Protein AF-A0A061NA42-F1 (afdb_monomer)

Structure (mmCIF, N/CA/C/O backbone):
data_AF-A0A061NA42-F1
#
_entry.id   AF-A0A061NA42-F1
#
loop_
_atom_site.group_PDB
_atom_site.id
_atom_site.type_symbol
_atom_site.label_atom_id
_atom_site.label_alt_id
_atom_site.label_comp_id
_atom_site.label_asym_id
_atom_site.label_entity_id
_atom_site.label_seq_id
_atom_site.pdbx_PDB_ins_code
_atom_site.Cartn_x
_atom_site.Cartn_y
_atom_site.Cartn_z
_atom_site.occupancy
_atom_site.B_iso_or_equiv
_atom_site.auth_seq_id
_atom_site.auth_comp_id
_atom_site.auth_asym_id
_atom_site.auth_atom_id
_atom_site.pdbx_PDB_model_num
ATOM 1 N N . MET A 1 1 ? -1.222 1.779 -19.890 1.00 48.06 1 MET A N 1
ATOM 2 C CA . MET A 1 1 ? -2.297 2.704 -19.454 1.00 48.06 1 MET A CA 1
ATOM 3 C C . MET A 1 1 ? -1.711 3.607 -18.385 1.00 48.06 1 MET A C 1
ATOM 5 O O . MET A 1 1 ? -1.090 3.074 -17.479 1.00 48.06 1 MET A O 1
ATOM 9 N N . MET A 1 2 ? -1.878 4.929 -18.472 1.00 53.22 2 MET A N 1
ATOM 10 C CA . MET A 1 2 ? -1.547 5.825 -17.356 1.00 53.22 2 MET A CA 1
ATOM 11 C C . MET A 1 2 ? -2.676 5.732 -16.327 1.00 53.22 2 MET A C 1
ATOM 13 O O . MET A 1 2 ? -3.698 6.397 -16.469 1.00 53.22 2 MET A O 1
ATOM 17 N N . PHE A 1 3 ? -2.527 4.870 -15.324 1.00 65.06 3 PHE A N 1
ATOM 18 C CA . PHE A 1 3 ? -3.350 4.980 -14.126 1.00 65.06 3 PHE A CA 1
ATOM 19 C C . PHE A 1 3 ? -2.759 6.077 -13.255 1.00 65.06 3 PHE A C 1
ATOM 21 O O . PHE A 1 3 ? -1.594 6.017 -12.865 1.00 65.06 3 PHE A O 1
ATOM 28 N N . GLU A 1 4 ?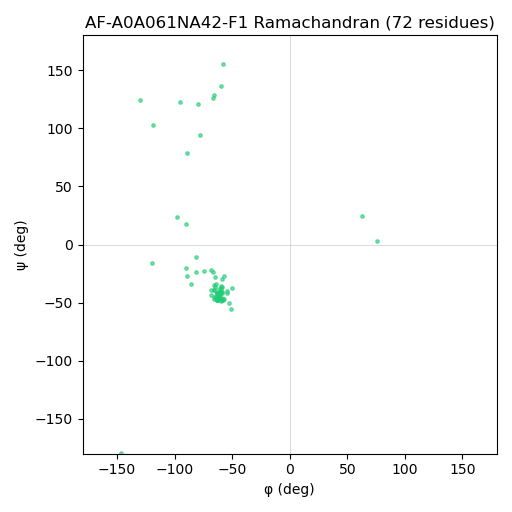 -3.556 7.099 -12.970 1.00 83.19 4 GLU A N 1
ATOM 29 C CA . GLU A 1 4 ? -3.145 8.145 -12.050 1.00 83.19 4 GLU A CA 1
ATOM 30 C C . GLU A 1 4 ? -3.009 7.539 -10.648 1.00 83.19 4 GLU A C 1
ATOM 32 O O . GLU A 1 4 ? -3.920 6.863 -10.162 1.00 83.19 4 GLU A O 1
ATOM 37 N N . ILE A 1 5 ? -1.866 7.760 -9.993 1.00 85.50 5 ILE A N 1
ATOM 38 C CA . ILE A 1 5 ? -1.563 7.223 -8.655 1.00 85.50 5 ILE A CA 1
ATOM 39 C C . ILE A 1 5 ? -2.708 7.514 -7.670 1.00 85.50 5 ILE A C 1
ATOM 41 O O . ILE A 1 5 ? -3.076 6.650 -6.875 1.00 85.50 5 ILE A O 1
ATOM 45 N N . GLY A 1 6 ? -3.337 8.690 -7.780 1.00 86.88 6 GLY A N 1
ATOM 46 C CA . GLY A 1 6 ? -4.497 9.068 -6.971 1.00 86.88 6 GLY A CA 1
ATOM 47 C C . GLY A 1 6 ? -5.706 8.138 -7.136 1.00 86.88 6 GLY A C 1
ATOM 48 O O . GLY A 1 6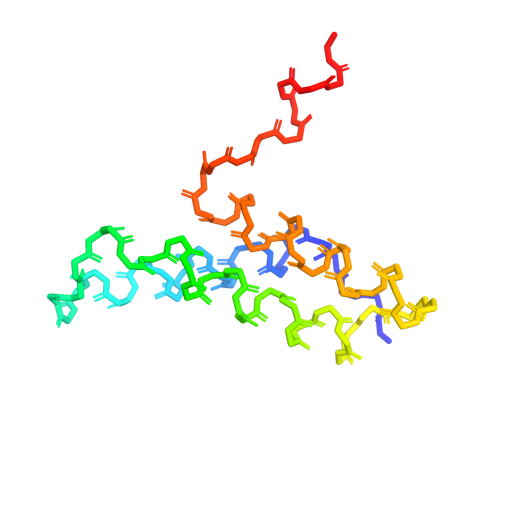 ? -6.380 7.841 -6.152 1.00 86.88 6 GLY A O 1
ATOM 49 N N . VAL A 1 7 ? -5.950 7.608 -8.339 1.00 91.88 7 VAL A N 1
ATOM 50 C CA . VAL A 1 7 ? -7.030 6.640 -8.594 1.00 91.88 7 VAL A CA 1
ATOM 51 C C . VAL A 1 7 ? -6.728 5.307 -7.911 1.00 91.88 7 VAL A C 1
ATOM 53 O O . VAL A 1 7 ? -7.605 4.740 -7.263 1.00 91.88 7 VAL A O 1
ATOM 56 N N . LEU A 1 8 ? -5.483 4.826 -7.992 1.00 92.88 8 LEU A N 1
ATOM 57 C CA . LEU A 1 8 ? -5.069 3.578 -7.337 1.00 92.88 8 LEU A CA 1
ATOM 58 C C . LEU A 1 8 ? -5.185 3.679 -5.809 1.00 92.88 8 LEU A C 1
ATOM 60 O O . LEU A 1 8 ? -5.706 2.767 -5.163 1.00 92.88 8 LEU A O 1
ATOM 64 N N . VAL A 1 9 ? -4.776 4.818 -5.238 1.00 93.50 9 VAL A N 1
ATOM 65 C CA . VAL A 1 9 ? -4.975 5.118 -3.813 1.00 93.50 9 VAL A CA 1
ATOM 66 C C . VAL A 1 9 ? -6.466 5.119 -3.471 1.00 93.50 9 VAL A C 1
ATOM 68 O O . VAL A 1 9 ? -6.862 4.454 -2.517 1.00 93.50 9 VAL A O 1
ATOM 71 N N . ALA A 1 10 ? -7.310 5.807 -4.248 1.00 93.62 10 ALA A N 1
ATOM 72 C CA . ALA A 1 10 ? -8.749 5.879 -3.989 1.00 93.62 10 ALA A CA 1
ATOM 73 C C . ALA A 1 10 ? -9.418 4.492 -3.983 1.00 93.62 10 ALA A C 1
ATOM 75 O O . ALA A 1 10 ? -10.238 4.204 -3.108 1.00 93.62 10 ALA A O 1
ATOM 76 N N . VAL A 1 11 ? -9.027 3.607 -4.906 1.00 94.25 11 VAL A N 1
ATOM 77 C CA . VAL A 1 11 ? -9.510 2.218 -4.956 1.00 94.25 11 VAL A CA 1
ATOM 78 C C . VAL A 1 11 ? -9.102 1.442 -3.703 1.00 94.25 11 VAL A C 1
ATOM 80 O O . VAL A 1 11 ? -9.948 0.804 -3.075 1.00 94.25 11 VAL A O 1
ATOM 83 N N . LEU A 1 12 ? -7.835 1.524 -3.289 1.00 94.44 12 LEU A N 1
ATOM 84 C CA . LEU A 1 12 ? -7.358 0.856 -2.074 1.00 94.44 12 LEU A CA 1
ATOM 85 C C . LEU A 1 12 ? -8.017 1.409 -0.804 1.00 94.44 12 LEU A C 1
ATOM 87 O O . LEU A 1 12 ? -8.340 0.647 0.107 1.00 94.44 12 LEU A O 1
ATOM 91 N N . VAL A 1 13 ? -8.282 2.717 -0.749 1.00 94.62 13 VAL A N 1
ATOM 92 C CA . VAL A 1 13 ? -9.037 3.342 0.347 1.00 94.62 13 VAL A CA 1
ATOM 93 C C . VAL A 1 13 ? -10.456 2.777 0.404 1.00 94.62 13 VAL A C 1
ATOM 95 O O . VAL A 1 13 ? -10.915 2.379 1.478 1.00 94.62 13 VAL A O 1
ATOM 98 N N . ALA A 1 14 ? -11.151 2.706 -0.735 1.00 95.38 14 ALA A N 1
ATOM 99 C CA . ALA A 1 14 ? -12.500 2.149 -0.812 1.00 95.38 14 ALA A CA 1
ATOM 100 C C . ALA A 1 14 ? -12.526 0.671 -0.390 1.00 95.38 14 ALA A C 1
ATOM 102 O O . ALA A 1 14 ? -13.401 0.260 0.376 1.00 95.38 14 ALA A O 1
ATOM 103 N N . PHE A 1 15 ? -11.529 -0.109 -0.813 1.00 94.19 15 PHE A N 1
ATOM 104 C CA . PHE A 1 15 ? -11.377 -1.504 -0.407 1.00 94.19 15 PHE A CA 1
ATOM 105 C C . PHE A 1 15 ? -11.149 -1.642 1.104 1.00 94.19 15 PHE A C 1
ATOM 107 O O . PHE A 1 15 ? -11.862 -2.389 1.774 1.00 94.19 15 PHE A O 1
ATOM 114 N N . GLY A 1 16 ? -10.235 -0.856 1.678 1.00 92.56 16 GLY A N 1
ATOM 115 C CA . GLY A 1 16 ? -10.001 -0.827 3.122 1.00 92.56 16 GLY A CA 1
ATOM 116 C C . GLY A 1 16 ? -11.254 -0.451 3.922 1.00 92.56 16 GLY A C 1
ATOM 117 O O . GLY A 1 16 ? -11.510 -1.023 4.981 1.00 92.56 16 GLY A O 1
ATOM 118 N N . GLN A 1 17 ? -12.086 0.463 3.410 1.00 93.12 17 GLN A N 1
ATOM 119 C CA . GLN A 1 17 ? -13.381 0.790 4.019 1.00 93.12 17 GLN A CA 1
ATOM 120 C C . GLN A 1 17 ? -14.391 -0.361 3.916 1.00 93.12 17 GLN A C 1
ATOM 122 O O . GLN A 1 17 ? -15.123 -0.611 4.874 1.00 93.12 17 GLN A O 1
ATOM 127 N N . ALA A 1 18 ? -14.426 -1.083 2.794 1.00 94.00 18 ALA A N 1
ATOM 128 C CA . ALA A 1 18 ? -15.275 -2.262 2.638 1.00 94.00 18 ALA A CA 1
ATOM 129 C C . ALA A 1 18 ? -14.888 -3.372 3.629 1.00 94.00 18 ALA A C 1
ATOM 131 O O . ALA A 1 18 ? -15.763 -3.950 4.271 1.00 94.00 18 ALA A O 1
ATOM 132 N N . LEU A 1 19 ? -13.588 -3.600 3.839 1.00 92.56 19 LEU A N 1
ATOM 133 C CA . LEU A 1 19 ? -13.092 -4.560 4.829 1.00 92.56 19 LEU A CA 1
ATOM 134 C C . LEU A 1 19 ? -13.506 -4.200 6.263 1.00 92.56 19 LEU A C 1
ATOM 136 O O . LEU A 1 19 ? -13.901 -5.078 7.031 1.00 92.56 19 LEU A O 1
ATOM 140 N N . LYS A 1 20 ? -13.505 -2.908 6.619 1.00 89.62 20 LYS A N 1
ATOM 141 C CA . LYS A 1 20 ? -14.030 -2.455 7.920 1.00 89.62 20 LYS A CA 1
ATOM 142 C C . LYS A 1 20 ? -15.504 -2.823 8.108 1.00 89.62 20 LYS A C 1
ATOM 144 O O . LYS A 1 20 ? -15.894 -3.186 9.213 1.00 89.62 20 LYS A O 1
ATOM 149 N N . LYS A 1 21 ? -16.322 -2.759 7.047 1.00 92.81 21 LYS A N 1
ATOM 150 C CA . LYS A 1 21 ? -17.758 -3.099 7.114 1.00 92.81 21 LYS A CA 1
ATOM 151 C C . LYS A 1 21 ? -18.017 -4.582 7.388 1.00 92.81 21 LYS A C 1
ATOM 153 O O . LYS A 1 21 ? -19.073 -4.910 7.914 1.00 92.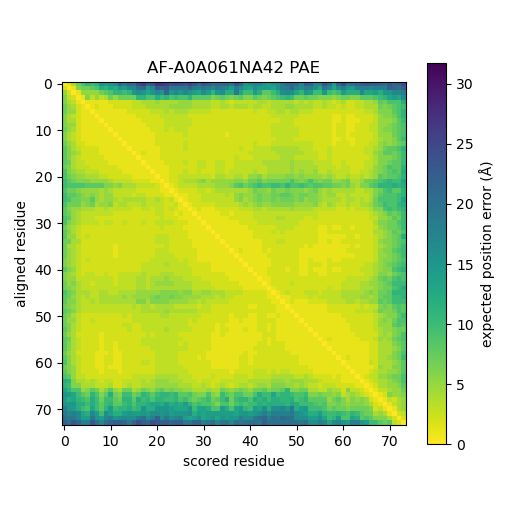81 21 LYS A O 1
ATOM 158 N N . VAL A 1 22 ? -17.070 -5.460 7.065 1.00 92.94 22 VAL A N 1
ATOM 159 C CA . VAL A 1 22 ? -17.155 -6.905 7.340 1.00 92.94 22 VAL A CA 1
ATOM 160 C C . VAL A 1 22 ? -16.395 -7.311 8.613 1.00 92.94 22 VAL A C 1
ATOM 162 O O . VAL A 1 22 ? -16.022 -8.468 8.767 1.00 92.94 22 VAL A O 1
ATOM 165 N N . ASN A 1 23 ? -16.182 -6.368 9.543 1.00 90.00 23 ASN A N 1
ATOM 166 C CA . ASN A 1 23 ? -15.507 -6.566 10.834 1.00 90.00 23 ASN A CA 1
ATOM 167 C C . ASN A 1 23 ? -14.030 -6.999 10.753 1.00 90.00 23 ASN A C 1
ATOM 169 O O . ASN A 1 23 ? -13.505 -7.565 11.713 1.00 90.00 23 ASN A O 1
ATOM 173 N N . VAL A 1 24 ? -13.318 -6.700 9.659 1.00 91.31 24 VAL A N 1
ATOM 174 C CA . VAL A 1 24 ? -11.853 -6.858 9.651 1.00 91.31 24 VAL A CA 1
ATOM 175 C C . VAL A 1 24 ? -11.243 -5.844 10.625 1.00 91.31 24 VAL A C 1
ATOM 177 O O . VAL A 1 24 ? -11.502 -4.642 10.483 1.00 91.31 24 VAL A O 1
ATOM 180 N N . PRO A 1 25 ? -10.417 -6.280 11.596 1.00 89.44 25 PRO A N 1
ATOM 181 C CA . PRO A 1 25 ? -9.800 -5.367 12.546 1.00 89.44 25 PRO A CA 1
ATOM 182 C C . PRO A 1 25 ? -8.933 -4.333 11.830 1.00 89.44 25 PRO A C 1
ATOM 184 O O . PRO A 1 25 ? -8.144 -4.662 10.940 1.00 89.44 25 PRO A O 1
ATOM 187 N N . SER A 1 26 ? -9.038 -3.075 12.258 1.00 84.56 26 SER A N 1
ATOM 188 C CA . SER A 1 26 ? -8.286 -1.956 11.679 1.00 84.56 26 SER A CA 1
ATOM 189 C C . SER A 1 26 ? -6.771 -2.168 11.714 1.00 84.56 26 SER A C 1
ATOM 191 O O . SER A 1 26 ? -6.078 -1.674 10.829 1.00 84.56 26 SER A O 1
ATOM 193 N N . THR A 1 27 ? -6.275 -2.957 12.668 1.00 89.00 27 THR A N 1
ATOM 194 C CA . THR A 1 27 ? -4.871 -3.368 12.790 1.00 89.00 27 THR A CA 1
ATOM 195 C C . THR A 1 27 ? -4.349 -4.116 11.559 1.00 89.00 27 THR A C 1
ATOM 197 O O . THR A 1 27 ? -3.167 -4.009 11.248 1.00 89.00 27 THR A O 1
ATOM 200 N N . TYR A 1 28 ? -5.203 -4.845 10.829 1.00 91.31 28 TYR A N 1
ATOM 201 C CA . TYR A 1 28 ? -4.788 -5.623 9.653 1.00 91.31 28 TYR A CA 1
ATOM 202 C C . TYR A 1 28 ? -4.862 -4.848 8.336 1.00 91.31 28 TYR A C 1
ATOM 204 O O . TYR A 1 28 ? -4.197 -5.219 7.370 1.00 91.31 28 TYR A O 1
ATOM 212 N N . LEU A 1 29 ? -5.633 -3.760 8.279 1.00 90.31 29 LEU A N 1
ATOM 213 C CA . LEU A 1 29 ? -5.839 -3.000 7.042 1.00 90.31 29 LEU A CA 1
ATOM 214 C C . LEU A 1 29 ? -4.546 -2.435 6.441 1.00 90.31 29 LEU A C 1
ATOM 216 O O . LEU A 1 29 ? -4.408 -2.518 5.223 1.00 90.31 29 LEU A O 1
ATOM 220 N N . PRO A 1 30 ? -3.581 -1.920 7.230 1.00 91.62 30 PRO A N 1
ATOM 221 C CA . PRO A 1 30 ? -2.266 -1.555 6.716 1.00 91.62 30 PRO A CA 1
ATOM 222 C C . PRO A 1 30 ? -1.573 -2.669 5.943 1.00 91.62 30 PRO A C 1
ATOM 224 O O . PRO A 1 30 ? -1.143 -2.465 4.814 1.00 91.62 30 PRO A O 1
ATOM 227 N N . PHE A 1 31 ? -1.500 -3.863 6.529 1.00 94.31 31 PHE A N 1
ATOM 228 C CA . PHE A 1 31 ? -0.810 -5.000 5.929 1.00 94.31 31 PHE A CA 1
ATOM 229 C C . PHE A 1 31 ? -1.512 -5.464 4.652 1.00 94.31 31 PHE A C 1
ATOM 231 O O . PHE A 1 31 ? -0.854 -5.755 3.656 1.00 94.31 31 PHE A O 1
ATOM 238 N N . ILE A 1 32 ? -2.848 -5.462 4.656 1.00 94.38 32 ILE A N 1
ATOM 239 C CA . ILE A 1 32 ? -3.655 -5.788 3.477 1.00 94.38 32 ILE A CA 1
ATOM 240 C C . ILE A 1 32 ? -3.426 -4.760 2.364 1.00 94.38 32 ILE A C 1
ATOM 242 O O . ILE A 1 32 ? -3.173 -5.140 1.223 1.00 94.38 32 ILE A O 1
ATOM 246 N N . ASN A 1 33 ? -3.450 -3.466 2.688 1.00 94.50 33 ASN A N 1
ATOM 247 C CA . ASN A 1 33 ? -3.214 -2.409 1.710 1.00 94.50 33 ASN A CA 1
ATOM 248 C C . ASN A 1 33 ? -1.783 -2.428 1.160 1.00 94.50 33 ASN A C 1
ATOM 250 O O . ASN A 1 33 ? -1.606 -2.148 -0.018 1.00 94.50 33 ASN A O 1
ATOM 254 N N . ILE A 1 34 ? -0.774 -2.779 1.963 1.00 95.19 34 ILE A N 1
ATOM 255 C CA . ILE A 1 34 ? 0.612 -2.947 1.495 1.00 95.19 34 ILE A CA 1
ATOM 256 C C . ILE A 1 34 ? 0.713 -4.127 0.526 1.00 95.19 34 ILE A C 1
ATOM 258 O O . ILE A 1 34 ? 1.298 -3.984 -0.545 1.00 95.19 34 ILE A O 1
ATOM 262 N N . ALA A 1 35 ? 0.124 -5.277 0.869 1.00 96.12 35 ALA A N 1
ATOM 263 C CA . ALA A 1 35 ? 0.149 -6.458 0.009 1.00 96.12 35 ALA A CA 1
ATOM 264 C C . ALA A 1 35 ? -0.555 -6.191 -1.330 1.00 96.12 35 ALA A C 1
ATOM 266 O O . ALA A 1 35 ? 0.002 -6.461 -2.393 1.00 96.12 35 ALA A O 1
ATOM 267 N N . LEU A 1 36 ? -1.751 -5.596 -1.290 1.00 95.50 36 LEU A N 1
ATOM 268 C CA . LEU A 1 36 ? -2.484 -5.209 -2.495 1.00 95.50 36 LEU A CA 1
ATOM 269 C C . LEU A 1 36 ? -1.770 -4.106 -3.274 1.00 95.50 36 LEU A C 1
ATOM 271 O O . LEU A 1 36 ? -1.723 -4.163 -4.497 1.00 95.50 36 LEU A O 1
ATOM 275 N N . GLY A 1 37 ? -1.185 -3.134 -2.576 1.00 95.25 37 GLY A N 1
ATOM 276 C CA . GLY A 1 37 ? -0.381 -2.073 -3.164 1.00 95.25 37 GLY A CA 1
ATOM 277 C C . GLY A 1 37 ? 0.803 -2.631 -3.944 1.00 95.25 37 GLY A C 1
ATOM 278 O O . GLY A 1 37 ? 0.977 -2.273 -5.101 1.00 95.25 37 GLY A O 1
ATOM 279 N N . ALA A 1 38 ? 1.563 -3.569 -3.373 1.00 96.50 38 ALA A N 1
ATOM 280 C CA . ALA A 1 38 ? 2.671 -4.233 -4.059 1.00 96.50 38 ALA A CA 1
ATOM 281 C C . ALA A 1 38 ? 2.210 -4.991 -5.318 1.00 96.50 38 ALA A C 1
ATOM 283 O O . ALA A 1 38 ? 2.841 -4.872 -6.366 1.00 96.50 38 ALA A O 1
ATOM 284 N N . VAL A 1 39 ? 1.084 -5.714 -5.244 1.00 96.06 39 VAL A N 1
ATOM 285 C CA . VAL A 1 39 ? 0.492 -6.397 -6.411 1.00 96.06 39 VAL A CA 1
ATOM 286 C C . VAL A 1 39 ? 0.083 -5.389 -7.486 1.00 96.06 39 VAL A C 1
ATOM 288 O O . VAL A 1 39 ? 0.402 -5.577 -8.655 1.00 96.06 39 VAL A O 1
ATOM 291 N N . ILE A 1 40 ? -0.576 -4.294 -7.100 1.00 93.56 40 ILE A N 1
ATOM 292 C CA . ILE A 1 40 ? -0.951 -3.211 -8.018 1.00 93.56 40 ILE A CA 1
ATOM 293 C C . ILE A 1 40 ? 0.294 -2.593 -8.653 1.00 93.56 40 ILE A C 1
ATOM 295 O O . ILE A 1 40 ? 0.307 -2.363 -9.858 1.00 93.56 40 ILE A O 1
ATOM 299 N N . GLY A 1 41 ? 1.341 -2.374 -7.859 1.00 93.44 41 GLY A N 1
ATOM 300 C CA . GLY A 1 41 ? 2.642 -1.902 -8.307 1.00 93.44 41 GLY A CA 1
ATOM 301 C C . GLY A 1 41 ? 3.176 -2.741 -9.461 1.00 93.44 41 GLY A C 1
ATOM 302 O O . GLY A 1 41 ? 3.402 -2.222 -10.544 1.00 93.44 41 GLY A O 1
ATOM 303 N N . VAL A 1 42 ?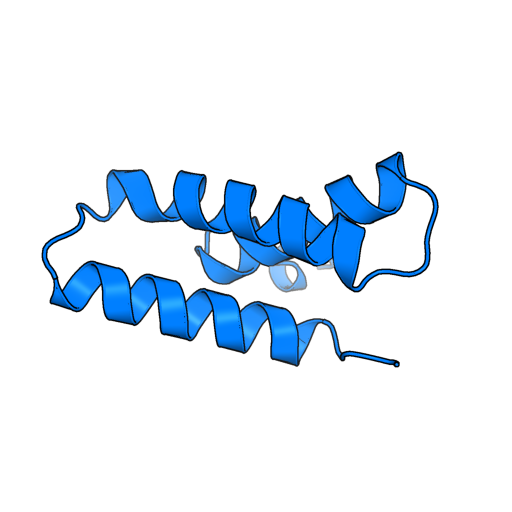 3.280 -4.055 -9.260 1.00 94.75 42 VAL A N 1
ATOM 304 C CA . VAL A 1 42 ? 3.786 -4.995 -10.275 1.00 94.75 42 VAL A CA 1
ATOM 305 C C . VAL A 1 42 ? 2.897 -5.071 -11.523 1.00 94.75 42 VAL A C 1
ATOM 307 O O . VAL A 1 42 ? 3.406 -5.284 -12.618 1.00 94.75 42 VAL A O 1
ATOM 310 N N . VAL A 1 43 ? 1.576 -4.930 -11.381 1.00 93.56 43 VAL A N 1
ATOM 311 C CA . VAL A 1 43 ? 0.628 -5.109 -12.498 1.00 93.56 43 VAL A CA 1
ATOM 312 C C . VAL A 1 43 ? 0.429 -3.832 -13.322 1.00 93.56 43 VAL A C 1
ATOM 314 O O . VAL A 1 43 ? 0.193 -3.919 -14.527 1.00 93.56 43 VAL A O 1
ATOM 317 N N . TYR A 1 44 ? 0.479 -2.656 -12.692 1.00 89.75 44 TYR A N 1
ATOM 318 C CA . TYR A 1 44 ? 0.028 -1.399 -13.301 1.00 89.75 44 TYR A CA 1
ATOM 319 C C . TYR A 1 44 ? 1.110 -0.324 -13.438 1.00 89.75 44 TYR A C 1
ATOM 321 O O . TYR A 1 44 ? 0.887 0.634 -14.179 1.00 89.75 44 TYR A O 1
ATOM 329 N N . ILE A 1 45 ? 2.244 -0.444 -12.742 1.00 89.88 45 ILE A N 1
ATOM 330 C CA . ILE A 1 45 ? 3.347 0.515 -12.843 1.00 89.88 45 ILE A CA 1
ATOM 331 C C . ILE A 1 45 ? 4.356 -0.004 -13.865 1.00 89.88 45 ILE A C 1
ATOM 333 O O . ILE A 1 45 ? 4.875 -1.108 -13.743 1.00 89.88 45 ILE A O 1
ATOM 337 N N . ASP A 1 46 ? 4.619 0.808 -14.886 1.00 90.81 46 ASP A N 1
ATOM 338 C CA . ASP A 1 46 ? 5.600 0.512 -15.929 1.00 90.81 46 ASP A CA 1
ATOM 339 C C . ASP A 1 46 ? 6.976 1.050 -15.504 1.00 90.81 46 ASP A C 1
ATOM 341 O O . ASP A 1 46 ? 7.373 2.159 -15.864 1.00 90.81 46 ASP A O 1
ATOM 345 N N . ALA A 1 47 ? 7.649 0.304 -14.628 1.00 90.56 47 ALA A N 1
ATOM 346 C CA . ALA A 1 47 ? 8.983 0.611 -14.110 1.00 90.56 47 ALA A CA 1
ATOM 347 C C . ALA A 1 47 ? 9.770 -0.686 -13.856 1.00 90.56 47 ALA A C 1
ATOM 349 O O . ALA A 1 47 ? 9.264 -1.792 -14.071 1.00 90.56 47 ALA A O 1
ATOM 350 N N . SER A 1 48 ? 11.009 -0.593 -13.360 1.00 96.00 48 SER A N 1
ATOM 351 C CA . SER A 1 48 ? 11.723 -1.803 -12.931 1.00 96.00 48 SER A CA 1
ATOM 352 C C . SER A 1 48 ? 10.931 -2.546 -11.845 1.00 96.00 48 SER A C 1
ATOM 354 O O . SER A 1 48 ? 10.129 -1.950 -11.125 1.00 96.00 48 SER A O 1
ATOM 356 N N . LEU A 1 49 ? 11.144 -3.857 -11.694 1.00 94.56 49 LEU A N 1
ATOM 357 C CA . LEU A 1 49 ? 10.405 -4.655 -10.705 1.00 94.56 49 LEU A CA 1
ATOM 358 C C . LEU A 1 49 ? 10.522 -4.068 -9.287 1.00 94.56 49 LEU A C 1
ATOM 360 O O . LEU A 1 49 ? 9.534 -3.992 -8.559 1.00 94.56 49 LEU A O 1
ATOM 364 N N . ALA A 1 50 ? 11.723 -3.623 -8.913 1.00 95.38 50 ALA A N 1
ATOM 365 C CA . ALA A 1 50 ? 11.980 -3.017 -7.612 1.00 95.38 50 ALA A CA 1
ATOM 366 C C . ALA A 1 50 ? 11.235 -1.684 -7.438 1.00 95.38 50 ALA A C 1
ATOM 368 O O . ALA A 1 50 ? 10.597 -1.474 -6.407 1.00 95.38 50 ALA A O 1
ATOM 369 N N . GLU A 1 51 ? 11.271 -0.810 -8.447 1.00 94.88 51 GLU A N 1
ATOM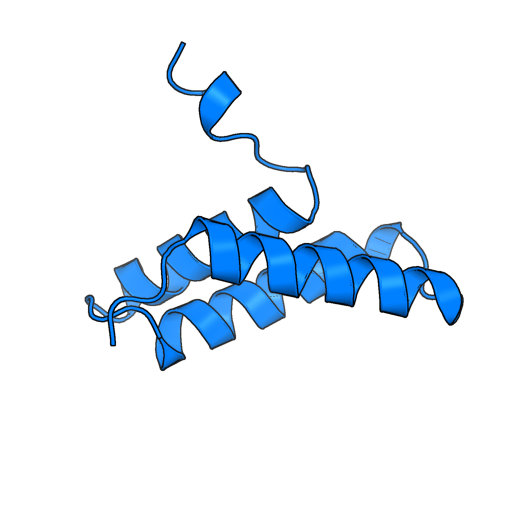 370 C CA . GLU A 1 51 ? 10.549 0.469 -8.425 1.00 94.88 51 GLU A CA 1
ATOM 371 C C . GLU A 1 51 ? 9.040 0.248 -8.381 1.00 94.88 51 GLU A C 1
ATOM 373 O O . GLU A 1 51 ? 8.360 0.845 -7.556 1.00 94.88 51 GLU A O 1
ATOM 378 N N . SER A 1 52 ? 8.525 -0.674 -9.191 1.00 94.69 52 SER A N 1
ATOM 379 C CA . SER A 1 52 ? 7.102 -1.007 -9.265 1.00 94.69 52 SER A CA 1
ATOM 380 C C . SER A 1 52 ? 6.567 -1.502 -7.923 1.00 94.69 52 SER A C 1
ATOM 382 O O . SER A 1 52 ? 5.543 -1.015 -7.442 1.00 94.69 52 SER A O 1
ATOM 384 N N . ILE A 1 53 ? 7.289 -2.418 -7.266 1.00 96.00 53 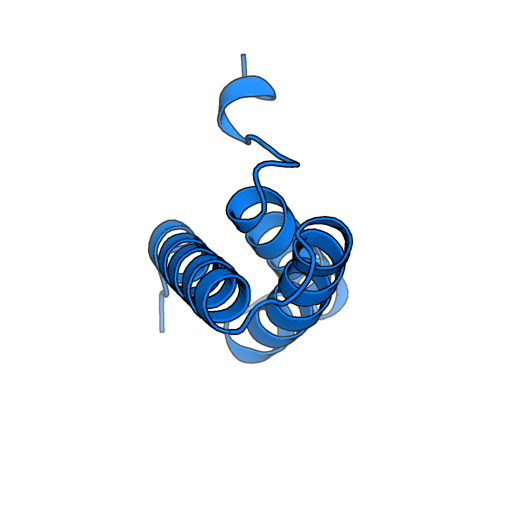ILE A N 1
ATOM 385 C CA . ILE A 1 53 ? 6.945 -2.885 -5.917 1.00 96.00 53 ILE A CA 1
ATOM 386 C C . ILE A 1 53 ? 6.985 -1.720 -4.924 1.00 96.00 53 ILE A C 1
ATOM 388 O O . ILE A 1 53 ? 6.054 -1.563 -4.136 1.00 96.00 53 ILE A O 1
ATOM 392 N N . MET A 1 54 ? 8.029 -0.888 -4.968 1.00 95.25 54 MET A N 1
ATOM 393 C CA . MET A 1 54 ? 8.186 0.232 -4.039 1.00 95.25 54 MET A CA 1
ATOM 394 C C . MET A 1 54 ? 7.067 1.269 -4.196 1.00 95.25 54 MET A C 1
ATOM 396 O O . MET A 1 54 ? 6.435 1.652 -3.212 1.00 95.25 54 MET A O 1
ATOM 400 N N . THR A 1 55 ? 6.763 1.678 -5.429 1.00 93.62 55 THR A N 1
ATOM 401 C CA . THR A 1 55 ? 5.644 2.571 -5.747 1.00 93.62 55 THR A CA 1
ATOM 402 C C . THR A 1 55 ? 4.320 1.961 -5.297 1.00 93.62 55 THR A C 1
ATOM 404 O O . THR A 1 55 ? 3.511 2.647 -4.677 1.00 93.62 55 THR A O 1
ATOM 407 N N . GLY A 1 56 ? 4.121 0.661 -5.515 1.00 94.69 56 GLY A N 1
ATOM 408 C CA . GLY A 1 56 ? 2.96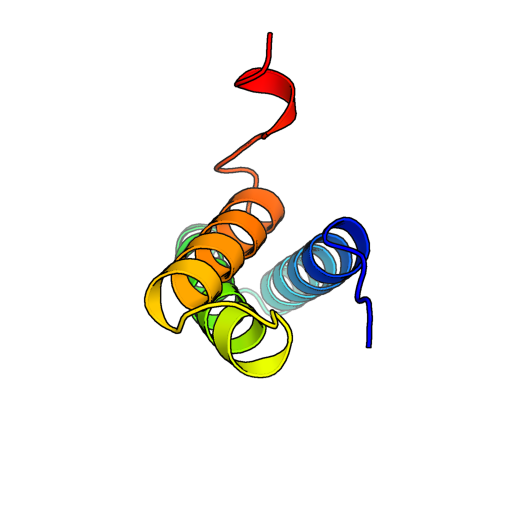0 -0.071 -5.018 1.00 94.69 56 GLY A CA 1
ATOM 409 C C . GLY A 1 56 ? 2.809 -0.025 -3.494 1.00 94.69 56 GLY A C 1
ATOM 410 O O . GLY A 1 56 ? 1.727 0.266 -2.979 1.00 94.69 56 GLY A O 1
ATOM 411 N N . ILE A 1 57 ? 3.896 -0.256 -2.753 1.00 95.3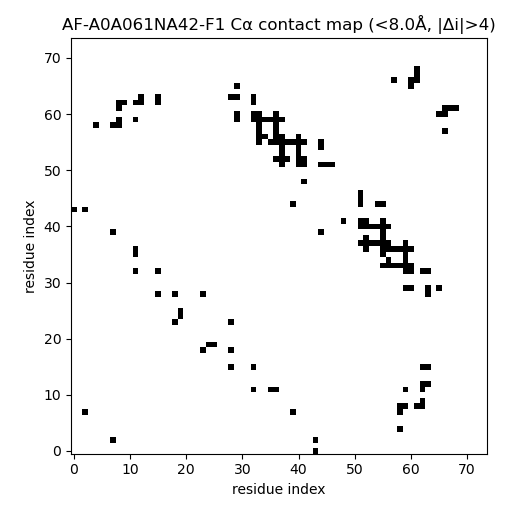8 57 ILE A N 1
ATOM 412 C CA . ILE A 1 57 ? 3.912 -0.161 -1.286 1.00 95.38 57 ILE A CA 1
ATOM 413 C C . ILE A 1 57 ? 3.562 1.260 -0.836 1.00 95.38 57 ILE A C 1
ATOM 415 O O . ILE A 1 57 ? 2.746 1.418 0.071 1.00 95.38 57 ILE A O 1
ATOM 419 N N . ILE A 1 58 ? 4.117 2.289 -1.486 1.00 93.44 58 ILE A N 1
ATOM 420 C CA . ILE A 1 58 ? 3.803 3.696 -1.197 1.00 93.44 58 ILE A CA 1
ATOM 421 C C . ILE A 1 58 ? 2.305 3.961 -1.374 1.00 93.44 58 ILE A C 1
ATOM 423 O O . ILE A 1 58 ? 1.673 4.497 -0.467 1.00 93.44 58 ILE A O 1
ATOM 427 N N . ILE A 1 59 ? 1.716 3.520 -2.490 1.00 94.25 59 ILE A N 1
ATOM 428 C CA . ILE A 1 59 ? 0.275 3.638 -2.757 1.00 94.25 59 ILE A CA 1
ATOM 429 C C . ILE A 1 59 ? -0.539 2.963 -1.638 1.00 94.25 59 ILE A C 1
ATOM 431 O O . ILE A 1 59 ? -1.486 3.556 -1.112 1.00 94.25 59 ILE A O 1
ATOM 435 N N . GLY A 1 60 ? -0.162 1.743 -1.239 1.00 94.69 60 GLY A N 1
ATOM 436 C CA . GLY A 1 60 ? -0.812 1.000 -0.156 1.00 94.69 60 GLY A CA 1
ATOM 437 C C . GLY A 1 60 ? -0.727 1.707 1.200 1.00 94.69 60 GLY A C 1
ATOM 438 O O . GLY A 1 60 ? -1.730 1.846 1.909 1.00 94.69 60 GLY A O 1
ATOM 439 N N . LEU A 1 61 ? 0.455 2.218 1.547 1.00 93.81 61 LEU A N 1
ATOM 440 C CA . LEU A 1 61 ? 0.679 2.988 2.769 1.00 93.81 61 LEU A CA 1
ATOM 441 C C . LEU A 1 61 ? -0.128 4.290 2.769 1.00 93.81 61 LEU A C 1
ATOM 443 O O . LEU A 1 61 ? -0.766 4.601 3.779 1.00 93.81 61 LEU A O 1
ATOM 447 N N . THR A 1 62 ? -0.190 5.000 1.641 1.00 93.00 62 THR A N 1
ATOM 448 C CA . THR A 1 62 ? -1.026 6.198 1.493 1.00 93.00 62 THR A CA 1
ATOM 449 C C . THR A 1 62 ? -2.505 5.886 1.654 1.00 93.00 62 THR A C 1
ATOM 451 O O . THR A 1 62 ? -3.194 6.570 2.408 1.00 93.00 62 THR A O 1
ATOM 454 N N . ALA A 1 63 ? -2.992 4.795 1.064 1.00 92.94 63 ALA A N 1
ATOM 455 C CA . 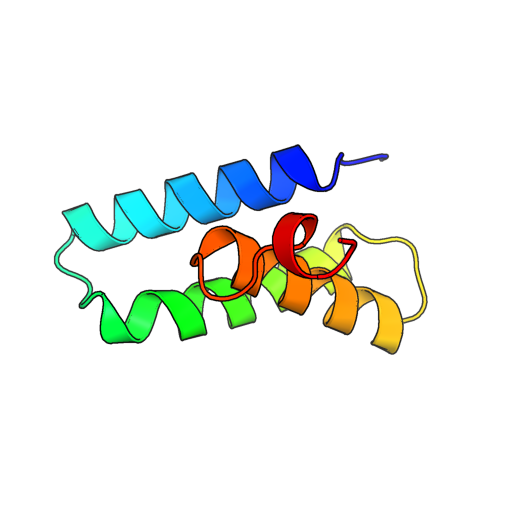ALA A 1 63 ? -4.380 4.376 1.228 1.00 92.94 63 ALA A CA 1
ATOM 456 C C . ALA A 1 63 ? -4.735 3.974 2.672 1.00 92.94 63 ALA A C 1
ATOM 458 O O . ALA A 1 63 ? -5.887 4.083 3.092 1.00 92.94 63 ALA A O 1
ATOM 459 N N . SER A 1 64 ? -3.757 3.501 3.449 1.00 90.88 64 SER A N 1
ATOM 460 C CA . SER A 1 64 ? -3.940 3.187 4.873 1.00 90.88 64 SER A CA 1
ATOM 461 C C . SER A 1 64 ? -3.851 4.411 5.799 1.00 90.88 64 SER A C 1
ATOM 463 O O . SER A 1 64 ? -4.178 4.302 6.980 1.00 90.88 64 SER A O 1
ATOM 465 N N . GLY A 1 65 ? -3.418 5.568 5.282 1.00 87.50 65 GLY A N 1
ATOM 466 C CA . GLY A 1 65 ? -3.169 6.786 6.060 1.00 87.50 65 GLY A CA 1
ATOM 467 C C . GLY A 1 65 ? -1.872 6.767 6.880 1.00 87.50 65 GLY A C 1
ATOM 468 O O . GLY A 1 65 ? -1.602 7.727 7.598 1.00 87.50 65 GLY A O 1
ATOM 469 N N . LEU A 1 66 ? -1.063 5.703 6.778 1.00 86.94 66 LEU A N 1
ATOM 470 C CA . LEU A 1 66 ? 0.242 5.589 7.447 1.00 86.94 66 LEU A CA 1
ATOM 471 C C . LEU A 1 66 ? 1.331 6.440 6.791 1.00 86.94 66 LEU A C 1
ATOM 473 O O . LEU A 1 66 ? 2.314 6.781 7.443 1.00 86.94 66 LEU A O 1
ATOM 477 N N . TYR A 1 67 ? 1.162 6.775 5.513 1.00 83.19 67 TYR A N 1
ATOM 478 C CA . TYR A 1 67 ? 2.089 7.614 4.768 1.00 83.19 67 TYR A CA 1
ATOM 479 C C . TYR A 1 67 ? 1.334 8.728 4.052 1.00 83.19 67 TYR A C 1
ATOM 481 O O . TYR A 1 67 ? 0.422 8.477 3.272 1.00 83.19 67 TYR A O 1
ATOM 489 N N . ASP A 1 68 ? 1.723 9.969 4.305 1.00 78.44 68 ASP A N 1
ATOM 490 C CA . ASP A 1 68 ? 1.128 11.141 3.675 1.00 78.44 68 ASP A CA 1
ATOM 491 C C . ASP A 1 68 ? 2.214 11.858 2.877 1.00 78.44 68 ASP A C 1
ATOM 493 O O . ASP A 1 68 ? 3.076 12.531 3.446 1.00 78.44 68 ASP A O 1
ATOM 497 N N . VAL A 1 69 ? 2.182 11.681 1.554 1.00 67.00 69 VAL A N 1
ATOM 498 C CA . VAL A 1 69 ? 3.157 12.274 0.626 1.00 67.00 69 VAL A CA 1
ATOM 499 C C . VAL A 1 69 ? 3.222 13.793 0.820 1.00 67.00 69 VAL A C 1
ATOM 501 O O . VAL A 1 69 ? 4.309 14.363 0.859 1.00 67.00 69 VAL A O 1
ATOM 504 N N . ALA A 1 70 ? 2.075 14.448 1.041 1.00 65.12 70 ALA A N 1
ATOM 505 C CA . ALA A 1 70 ? 2.000 15.898 1.196 1.00 65.12 70 ALA A CA 1
ATOM 506 C C . ALA A 1 70 ? 2.658 16.403 2.493 1.00 65.12 70 ALA A C 1
ATOM 508 O O . ALA A 1 70 ? 3.047 17.568 2.567 1.00 65.12 70 ALA A O 1
ATOM 509 N N . LYS A 1 71 ? 2.810 15.546 3.513 1.00 63.50 71 LYS A N 1
ATOM 510 C CA . LYS A 1 71 ? 3.530 15.891 4.752 1.00 63.50 71 LYS A CA 1
ATOM 511 C C . LYS A 1 71 ? 5.044 15.771 4.625 1.00 63.50 71 LYS A C 1
ATOM 513 O O . LYS A 1 71 ? 5.747 16.398 5.407 1.00 63.50 71 LYS A O 1
ATOM 518 N N . VAL A 1 72 ? 5.538 14.967 3.686 1.00 66.06 72 VAL A N 1
ATOM 519 C CA . VAL A 1 72 ? 6.976 14.695 3.531 1.00 66.06 72 VAL A CA 1
ATOM 520 C C . VAL A 1 72 ? 7.654 15.704 2.605 1.00 66.06 72 VAL A C 1
ATOM 522 O O . VAL A 1 72 ? 8.836 15.975 2.766 1.00 66.06 72 VAL A O 1
ATOM 525 N N . THR A 1 73 ? 6.921 16.293 1.659 1.00 58.09 73 THR A N 1
ATOM 526 C CA . THR A 1 73 ? 7.458 17.270 0.691 1.00 58.09 73 THR A CA 1
ATOM 527 C C . THR A 1 73 ? 7.367 18.729 1.174 1.00 58.09 73 THR A C 1
ATOM 529 O O . THR A 1 73 ? 7.430 19.643 0.356 1.00 58.09 73 THR A O 1
ATOM 532 N N . LYS A 1 74 ? 7.173 18.967 2.478 1.00 47.00 74 LYS A N 1
ATOM 533 C CA . LYS A 1 74 ? 7.081 20.316 3.058 1.00 47.00 74 LYS A CA 1
ATOM 534 C C . LYS A 1 74 ? 8.418 20.836 3.564 1.00 47.00 74 LYS A C 1
ATOM 536 O O . LYS A 1 74 ? 9.174 20.027 4.142 1.00 47.00 74 LYS A O 1
#

Mean predicted aligned error: 4.45 Å

Radius of gyration: 12.16 Å; Cα contacts (8 Å, |Δi|>4): 85; chains: 1; bounding box: 30×27×32 Å

pLDDT: mean 88.27, std 11.61, range [47.0, 96.5]

Secondary structure (DSSP, 8-state):
----HHHHHHHHHHHHHHHHHTT--TTTHHHHHHHHHHHHHHHH--S-HHHHHHHHHHHHHHHHTS--HHHH--

Solvent-accessible surface area (backbone atoms only — not comparable to full-atom values): 4005 Å² total; per-residue (Å²): 122,92,72,55,66,68,56,57,22,52,51,48,33,53,50,51,54,53,42,47,74,74,70,46,59,74,84,52,43,47,59,51,31,30,55,51,15,27,53,47,9,63,75,61,43,95,57,57,72,68,55,10,30,51,54,8,32,51,40,9,31,38,36,55,67,80,40,58,70,79,72,70,79,106

Sequence (74 aa):
MMFEIGVLVAVLVAFGQALKKVNVPSTYLPFINIALGAVIGVVYIDASLAESIMTGIIIGLTASGLYDVAKVTK

Foldseek 3Di:
DPDPLVNLLVVLLVVLVVCVVVVDDLVCSLVVLLVQLQVCLCPPPPDPNVVSSVSSNQSSCVSNVVDDPVVVVD